Protein AF-A0A6I5VJE5-F1 (afdb_monomer_lite)

Structure (mmCIF, N/CA/C/O backbone):
data_AF-A0A6I5VJE5-F1
#
_entry.id   AF-A0A6I5VJE5-F1
#
loop_
_atom_site.group_PDB
_atom_site.id
_atom_site.type_symbol
_atom_site.label_atom_id
_atom_site.label_alt_id
_atom_site.label_comp_id
_atom_site.label_asym_id
_atom_site.label_entity_id
_atom_site.label_seq_id
_atom_site.pdbx_PDB_ins_code
_atom_site.Cartn_x
_atom_site.Cartn_y
_atom_site.Cartn_z
_atom_site.occupancy
_atom_site.B_iso_or_equiv
_atom_site.auth_seq_id
_atom_site.auth_comp_id
_atom_site.auth_asym_id
_atom_site.auth_atom_id
_atom_site.pdbx_PDB_model_num
ATOM 1 N N . MET A 1 1 ? -10.764 -26.204 36.417 1.00 37.06 1 MET A N 1
ATOM 2 C CA . MET A 1 1 ? -9.953 -25.436 35.448 1.00 37.06 1 MET A CA 1
ATOM 3 C C . MET A 1 1 ? -10.902 -24.728 34.500 1.00 37.06 1 MET A C 1
ATOM 5 O O . MET A 1 1 ? -11.382 -25.321 33.546 1.00 37.06 1 MET A O 1
ATOM 9 N N . THR A 1 2 ? -11.278 -23.500 34.834 1.00 33.56 2 THR A N 1
ATOM 10 C CA . THR A 1 2 ? -12.149 -22.665 34.007 1.00 33.56 2 THR A CA 1
ATOM 11 C C . THR A 1 2 ? -11.290 -22.010 32.933 1.00 33.56 2 THR A C 1
ATOM 13 O O . THR A 1 2 ? -10.385 -21.236 33.235 1.00 33.56 2 THR A O 1
ATOM 16 N N . HIS A 1 3 ? -11.533 -22.359 31.670 1.00 30.52 3 HIS A N 1
ATOM 17 C CA . HIS A 1 3 ? -10.986 -21.625 30.536 1.00 30.52 3 HIS A CA 1
ATOM 18 C C . HIS A 1 3 ? -11.408 -20.160 30.678 1.00 30.52 3 HIS A C 1
ATOM 20 O O . HIS A 1 3 ? -12.586 -19.837 30.528 1.00 30.52 3 HIS A O 1
ATOM 26 N N . SER A 1 4 ? -10.462 -19.274 31.004 1.00 30.95 4 SER A N 1
ATOM 27 C CA . SER A 1 4 ? -10.695 -17.838 30.941 1.00 30.95 4 SER A CA 1
ATOM 28 C C . SER A 1 4 ? -10.960 -17.495 29.481 1.00 30.95 4 SER A C 1
ATOM 30 O O . SER A 1 4 ? -10.044 -17.434 28.658 1.00 30.95 4 SER A O 1
ATOM 32 N N . VAL A 1 5 ? -12.239 -17.350 29.155 1.00 39.16 5 VAL A N 1
ATOM 33 C CA . VAL A 1 5 ? -12.719 -16.776 27.906 1.00 39.16 5 VAL A CA 1
ATOM 34 C C . VAL A 1 5 ? -11.910 -15.503 27.670 1.00 39.16 5 VAL A C 1
ATOM 36 O O . VAL A 1 5 ? -11.892 -14.624 28.528 1.00 39.16 5 VAL A O 1
ATOM 39 N N . ASN A 1 6 ? -11.189 -15.448 26.546 1.00 41.25 6 ASN A N 1
ATOM 40 C CA . ASN A 1 6 ? -10.507 -14.252 26.062 1.00 41.25 6 ASN A CA 1
ATOM 41 C C . ASN A 1 6 ? -11.537 -13.119 25.995 1.00 41.25 6 ASN A C 1
ATOM 43 O O . ASN A 1 6 ? -12.228 -12.979 24.985 1.00 41.25 6 ASN A O 1
ATOM 47 N N . THR A 1 7 ? -11.665 -12.322 27.055 1.00 45.12 7 THR A N 1
ATOM 48 C CA . THR A 1 7 ? -12.362 -11.045 26.988 1.00 45.12 7 THR A CA 1
ATOM 49 C C . THR A 1 7 ? -11.632 -10.242 25.925 1.00 45.12 7 THR A C 1
ATOM 51 O O . THR A 1 7 ? -10.428 -9.994 26.051 1.00 45.12 7 THR A O 1
ATOM 54 N N . PRO A 1 8 ? -12.290 -9.919 24.803 1.00 57.34 8 PRO A N 1
ATOM 55 C CA . PRO A 1 8 ? -11.594 -9.274 23.719 1.00 57.34 8 PRO A CA 1
ATOM 56 C C . PRO A 1 8 ? -11.282 -7.859 24.211 1.00 57.34 8 PRO A C 1
ATOM 58 O O . PRO A 1 8 ? -12.189 -7.072 24.471 1.00 57.34 8 PRO A O 1
ATOM 61 N N . GLY A 1 9 ? -9.991 -7.595 24.438 1.00 69.81 9 GLY A N 1
ATOM 62 C CA . GLY A 1 9 ? -9.521 -6.384 25.105 1.00 69.81 9 GLY A CA 1
ATOM 63 C C . GLY A 1 9 ? -10.112 -5.116 24.493 1.00 69.81 9 GLY A C 1
ATOM 64 O O . GLY A 1 9 ? -10.401 -5.067 23.290 1.00 69.81 9 GLY A O 1
ATOM 65 N N . ILE A 1 10 ? -10.307 -4.109 25.345 1.00 78.19 10 ILE A N 1
ATOM 66 C CA . ILE A 1 10 ? -10.755 -2.772 24.949 1.00 78.19 10 ILE A CA 1
ATOM 67 C C . ILE A 1 10 ? -9.807 -2.259 23.848 1.00 78.19 10 ILE A C 1
ATOM 69 O O . ILE A 1 10 ? -8.587 -2.341 24.030 1.00 78.19 10 ILE A O 1
ATOM 73 N N . PRO A 1 11 ? -10.327 -1.793 22.697 1.00 82.75 11 PRO A N 1
ATOM 74 C CA . PRO A 1 11 ? -9.488 -1.320 21.604 1.00 82.75 11 PRO A CA 1
ATOM 75 C C . PRO A 1 11 ? -8.713 -0.063 22.017 1.00 82.75 11 PRO A C 1
ATOM 77 O O . PRO A 1 11 ? -9.283 0.885 22.556 1.00 82.75 11 PRO A O 1
ATOM 80 N N . ASP A 1 12 ? -7.414 -0.035 21.720 1.00 86.12 12 ASP A N 1
ATOM 81 C CA . ASP A 1 12 ? -6.585 1.160 21.903 1.00 86.12 12 ASP A CA 1
ATOM 82 C C . ASP A 1 12 ? -6.851 2.145 20.754 1.00 86.12 12 ASP A C 1
ATOM 84 O O . ASP A 1 12 ? -6.385 1.956 19.625 1.00 86.12 12 ASP A O 1
ATOM 88 N N . LEU A 1 13 ? -7.628 3.194 21.037 1.00 88.44 13 LEU A N 1
ATOM 89 C CA . LEU A 1 13 ? -8.044 4.187 20.043 1.00 88.44 13 LEU A CA 1
ATOM 90 C C . LEU A 1 13 ? -6.885 5.048 19.525 1.00 88.44 13 LEU A C 1
ATOM 92 O O . LEU A 1 13 ? -6.923 5.468 18.366 1.00 88.44 13 LEU A O 1
ATOM 96 N N . GLY A 1 14 ? -5.872 5.314 20.355 1.00 87.44 14 GLY A N 1
ATOM 97 C CA . GLY A 1 14 ? -4.701 6.097 19.957 1.00 87.44 14 GLY A CA 1
ATOM 98 C C . GLY A 1 14 ? -3.842 5.310 18.976 1.00 87.44 14 GLY A C 1
ATOM 99 O O . GLY A 1 14 ? -3.513 5.787 17.887 1.00 87.44 14 GLY A O 1
ATOM 100 N N . TRP A 1 15 ? -3.571 4.050 19.309 1.00 87.50 15 TRP A N 1
ATOM 101 C CA . TRP A 1 15 ? -2.880 3.142 18.406 1.00 87.50 15 TRP A CA 1
ATOM 102 C C . TRP A 1 15 ? -3.679 2.902 17.112 1.00 87.50 15 TRP A C 1
ATOM 104 O O . TRP A 1 15 ? -3.114 3.008 16.021 1.00 87.50 15 TRP A O 1
ATOM 114 N N . ALA A 1 16 ? -4.993 2.676 17.197 1.00 90.50 16 ALA A N 1
ATOM 115 C CA . ALA A 1 16 ? -5.856 2.497 16.027 1.00 90.50 16 ALA A CA 1
ATOM 116 C C . ALA A 1 16 ? -5.871 3.726 15.097 1.00 90.50 16 ALA A C 1
ATOM 118 O O . ALA A 1 16 ? -5.864 3.580 13.872 1.00 90.50 16 ALA A O 1
ATOM 119 N N . ALA A 1 17 ? -5.846 4.942 15.654 1.00 91.94 17 ALA A N 1
ATOM 120 C CA . ALA A 1 17 ? -5.733 6.172 14.872 1.00 91.94 17 ALA A CA 1
ATOM 121 C C . ALA A 1 17 ? -4.394 6.255 14.118 1.00 91.94 17 ALA A C 1
ATOM 123 O O . ALA A 1 17 ? -4.378 6.649 12.951 1.00 91.94 17 ALA A O 1
ATOM 124 N N . ASN A 1 18 ? -3.295 5.818 14.738 1.00 92.25 18 ASN A N 1
ATOM 125 C CA . ASN A 1 18 ? -1.994 5.744 14.072 1.00 92.25 18 ASN A CA 1
ATOM 126 C C . ASN A 1 18 ? -1.999 4.722 12.931 1.00 92.25 18 ASN A C 1
ATOM 128 O O . ASN A 1 18 ? -1.527 5.032 11.840 1.00 92.25 18 ASN A O 1
ATOM 132 N N . GLN A 1 19 ? -2.579 3.533 13.139 1.00 93.56 19 GLN A N 1
ATOM 133 C CA . GLN A 1 19 ? -2.713 2.538 12.065 1.00 93.56 19 GLN A CA 1
ATOM 134 C C . GLN A 1 19 ? -3.524 3.086 10.892 1.00 93.56 19 GLN A C 1
ATOM 136 O O . GLN A 1 19 ? -3.105 2.925 9.750 1.00 93.56 19 GLN A O 1
ATOM 141 N N . ARG A 1 20 ? -4.627 3.802 11.166 1.00 94.88 20 ARG A N 1
ATOM 142 C CA . ARG A 1 20 ? -5.418 4.496 10.139 1.00 94.88 20 ARG A CA 1
ATOM 143 C C . ARG A 1 20 ? -4.555 5.461 9.316 1.00 94.88 20 ARG A C 1
ATOM 145 O O . ARG A 1 20 ? -4.659 5.482 8.097 1.00 94.88 20 ARG A O 1
ATOM 152 N N . THR A 1 21 ? -3.720 6.266 9.967 1.00 96.19 21 THR A N 1
ATOM 153 C CA . THR A 1 21 ? -2.830 7.200 9.261 1.00 96.19 21 THR A CA 1
ATOM 154 C C . THR A 1 21 ? -1.829 6.456 8.380 1.00 96.19 21 THR A C 1
ATOM 156 O O . THR A 1 21 ? -1.678 6.813 7.214 1.00 96.19 21 THR A O 1
ATOM 159 N N . LEU A 1 22 ? -1.205 5.392 8.896 1.00 96.56 22 LEU A N 1
ATOM 160 C CA . LEU A 1 22 ? -0.265 4.577 8.123 1.00 96.56 22 LEU A CA 1
ATOM 161 C C . LEU A 1 22 ? -0.943 3.965 6.890 1.00 96.56 22 LEU A C 1
ATOM 163 O O . LEU A 1 22 ? -0.417 4.115 5.790 1.00 96.56 22 LEU A O 1
ATOM 167 N N . VAL A 1 23 ? -2.141 3.379 7.028 1.00 96.75 23 VAL A N 1
ATOM 168 C CA . VAL A 1 23 ? -2.848 2.811 5.864 1.00 96.75 23 VAL A CA 1
ATOM 169 C C . VAL A 1 23 ? -3.255 3.852 4.839 1.00 96.75 23 VAL A C 1
ATOM 171 O O . VAL A 1 23 ? -3.195 3.564 3.645 1.00 96.75 23 VAL A O 1
ATOM 174 N N . SER A 1 24 ? -3.618 5.064 5.261 1.00 97.69 24 SER A N 1
ATOM 175 C CA . SER A 1 24 ? -3.886 6.159 4.326 1.00 97.69 24 SER A CA 1
ATOM 176 C C . SER A 1 24 ? -2.631 6.552 3.548 1.00 97.69 24 SER A C 1
ATOM 178 O O . SER A 1 24 ? -2.692 6.682 2.327 1.00 97.69 24 SER A O 1
ATOM 180 N N . VAL A 1 25 ? -1.485 6.674 4.229 1.00 98.25 25 VAL A N 1
ATOM 181 C CA . VAL A 1 25 ? -0.191 6.949 3.581 1.00 98.25 25 VAL A CA 1
ATOM 182 C C . VAL A 1 25 ? 0.175 5.822 2.615 1.00 98.25 25 VAL A C 1
ATOM 184 O O . VAL A 1 25 ? 0.472 6.088 1.454 1.00 98.25 25 VAL A O 1
ATOM 187 N N . GLY A 1 26 ? 0.080 4.562 3.045 1.00 97.69 26 GLY A N 1
ATOM 188 C CA . GLY A 1 26 ? 0.367 3.404 2.197 1.00 97.69 26 GLY A CA 1
ATOM 189 C C . GLY A 1 26 ? -0.551 3.298 0.979 1.00 97.69 26 GLY A C 1
ATOM 190 O O . GLY A 1 26 ? -0.095 2.950 -0.110 1.00 97.69 26 GLY A O 1
ATOM 191 N N . THR A 1 27 ? -1.826 3.669 1.123 1.00 98.25 27 THR A N 1
ATOM 192 C CA . THR A 1 27 ? -2.776 3.745 -0.001 1.00 98.25 27 THR A CA 1
ATOM 193 C C . THR A 1 27 ? -2.368 4.834 -0.991 1.00 98.25 27 THR A C 1
ATOM 195 O O . THR A 1 27 ? -2.344 4.579 -2.192 1.00 98.25 27 THR A O 1
ATOM 198 N N . GLY A 1 28 ? -1.976 6.016 -0.501 1.00 98.31 28 GLY A N 1
ATOM 199 C CA . GLY A 1 28 ? -1.457 7.096 -1.345 1.00 98.31 28 GLY A CA 1
ATOM 200 C C . GLY A 1 28 ? -0.196 6.688 -2.111 1.00 98.31 28 GLY A C 1
ATOM 201 O O . GLY A 1 28 ? -0.120 6.885 -3.320 1.00 98.31 28 GLY A O 1
ATOM 202 N N . LEU A 1 29 ? 0.758 6.038 -1.443 1.00 98.50 29 LEU A N 1
ATOM 203 C CA . LEU A 1 29 ? 1.969 5.517 -2.086 1.00 98.50 29 LEU A CA 1
ATOM 204 C C . LEU A 1 29 ? 1.656 4.444 -3.135 1.00 98.50 29 LEU A C 1
ATOM 206 O O . LEU A 1 29 ? 2.243 4.457 -4.212 1.00 98.50 29 LEU A O 1
ATOM 210 N N . SER A 1 30 ? 0.692 3.560 -2.861 1.00 97.94 30 SER A N 1
ATOM 211 C CA . SER A 1 30 ? 0.255 2.535 -3.821 1.00 97.94 30 SER A CA 1
ATOM 212 C C . SER A 1 30 ? -0.407 3.154 -5.057 1.00 97.94 30 SER A C 1
ATOM 214 O O . SER A 1 30 ? -0.226 2.661 -6.167 1.00 97.94 30 SER A O 1
ATOM 216 N N . LEU A 1 31 ? -1.136 4.264 -4.891 1.00 98.50 31 LEU A N 1
ATOM 217 C CA . LEU A 1 31 ? -1.713 5.016 -6.006 1.00 98.50 31 LEU A CA 1
ATOM 218 C C . LEU A 1 31 ? -0.626 5.681 -6.861 1.00 98.50 31 LEU A C 1
ATOM 220 O O . LEU A 1 31 ? -0.691 5.627 -8.088 1.00 98.50 31 LEU A O 1
ATOM 224 N N . LEU A 1 32 ? 0.390 6.271 -6.227 1.00 98.44 32 LEU A N 1
ATOM 225 C CA . LEU A 1 32 ? 1.537 6.841 -6.940 1.00 98.44 32 LEU A CA 1
ATOM 226 C C . LEU A 1 32 ? 2.336 5.758 -7.678 1.00 98.44 32 LEU A C 1
ATOM 228 O O . LEU A 1 32 ? 2.746 5.980 -8.815 1.00 98.44 32 LEU A O 1
ATOM 232 N N . ALA A 1 33 ? 2.503 4.579 -7.072 1.00 97.94 33 ALA A N 1
ATOM 233 C CA . ALA A 1 33 ? 3.137 3.435 -7.720 1.00 97.94 33 ALA A CA 1
ATOM 234 C C . ALA A 1 33 ? 2.374 3.004 -8.978 1.00 97.94 33 ALA A C 1
ATOM 236 O O . ALA A 1 33 ? 2.976 2.813 -10.032 1.00 97.94 33 ALA A O 1
ATOM 237 N N . LEU A 1 34 ? 1.043 2.910 -8.881 1.00 98.06 34 LEU A N 1
ATOM 238 C CA . LEU A 1 34 ? 0.173 2.590 -10.009 1.00 98.06 34 LEU A CA 1
ATOM 239 C C . LEU A 1 34 ? 0.310 3.612 -11.143 1.00 98.06 34 LEU A C 1
ATOM 241 O O . LEU A 1 34 ? 0.407 3.224 -12.307 1.00 98.06 34 LEU A O 1
ATOM 245 N N . ALA A 1 35 ? 0.328 4.905 -10.811 1.00 97.81 35 ALA A N 1
ATOM 246 C CA . ALA A 1 35 ? 0.501 5.967 -11.795 1.00 97.81 35 ALA A CA 1
ATOM 247 C C . ALA A 1 35 ? 1.866 5.868 -12.494 1.00 97.81 35 ALA A C 1
ATOM 249 O O . ALA A 1 35 ? 1.919 5.892 -13.722 1.00 97.81 35 ALA A O 1
ATOM 250 N N . ALA A 1 36 ? 2.951 5.685 -11.735 1.00 96.12 36 ALA A N 1
ATOM 251 C CA . ALA A 1 36 ? 4.295 5.520 -12.287 1.00 96.12 36 ALA A CA 1
ATOM 252 C C . ALA A 1 36 ? 4.389 4.295 -13.214 1.00 96.12 36 ALA A C 1
ATOM 254 O O . ALA A 1 36 ? 4.819 4.434 -14.359 1.00 96.12 36 ALA A O 1
ATOM 255 N N . ALA A 1 37 ? 3.897 3.134 -12.767 1.00 94.88 37 ALA A N 1
ATOM 256 C CA . ALA A 1 37 ? 3.867 1.911 -13.570 1.00 94.88 37 ALA A CA 1
ATOM 257 C C . ALA A 1 37 ? 3.029 2.085 -14.847 1.00 94.88 37 ALA A C 1
ATOM 259 O O . ALA A 1 37 ? 3.419 1.618 -15.914 1.00 94.88 37 ALA A O 1
ATOM 260 N N . LYS A 1 38 ? 1.897 2.803 -14.776 1.00 95.31 38 LYS A N 1
ATOM 261 C CA . LYS A 1 38 ? 1.060 3.031 -15.960 1.00 95.31 38 LYS A CA 1
ATOM 262 C C . LYS A 1 38 ? 1.707 3.963 -16.982 1.00 95.31 38 LYS A C 1
ATOM 264 O O . LYS A 1 38 ? 1.500 3.776 -18.175 1.00 95.31 38 LYS A O 1
ATOM 269 N N . ILE A 1 39 ? 2.458 4.966 -16.531 1.00 93.06 39 ILE A N 1
ATOM 270 C CA . ILE A 1 39 ? 3.188 5.871 -17.429 1.00 93.06 39 ILE A CA 1
ATOM 271 C C . ILE A 1 39 ? 4.376 5.137 -18.078 1.00 93.06 39 ILE A C 1
ATOM 273 O O . ILE A 1 39 ? 4.681 5.388 -19.244 1.00 93.06 39 ILE A O 1
ATOM 277 N N . ALA A 1 40 ? 5.018 4.214 -17.351 1.00 87.50 40 ALA A N 1
ATOM 278 C CA . ALA A 1 40 ? 6.087 3.363 -17.878 1.00 87.50 40 ALA A CA 1
ATOM 279 C C . ALA A 1 40 ? 5.588 2.324 -18.905 1.00 87.50 40 ALA A C 1
ATOM 281 O O . ALA A 1 40 ? 6.335 1.945 -19.809 1.00 87.50 40 ALA A O 1
ATOM 282 N N . ASP A 1 41 ? 4.332 1.880 -18.784 1.00 85.69 41 ASP A N 1
ATOM 283 C CA . ASP A 1 41 ? 3.659 0.901 -19.648 1.00 85.69 41 ASP A CA 1
ATOM 284 C C . ASP A 1 41 ? 3.405 1.434 -21.076 1.00 85.69 41 ASP A C 1
ATOM 286 O O . ASP A 1 41 ? 2.294 1.831 -21.438 1.00 85.69 41 ASP A O 1
ATOM 290 N N . GLN A 1 42 ? 4.457 1.450 -21.902 1.00 80.69 42 GLN A N 1
ATOM 291 C CA . GLN A 1 42 ? 4.398 1.837 -23.314 1.00 80.69 42 GLN A CA 1
ATOM 292 C C . GLN A 1 42 ? 4.423 0.605 -24.240 1.00 80.69 42 GLN A C 1
ATOM 294 O O . GLN A 1 42 ? 5.404 -0.150 -24.229 1.00 80.69 42 GLN A O 1
ATOM 299 N N . PRO A 1 43 ? 3.372 0.381 -25.059 1.00 81.19 43 PRO A N 1
ATOM 300 C CA . PRO A 1 43 ? 3.339 -0.707 -26.034 1.00 81.19 43 PRO A CA 1
ATOM 301 C C . PRO A 1 43 ? 4.476 -0.603 -27.057 1.00 81.19 43 PRO A C 1
ATOM 303 O O . PRO A 1 43 ? 4.848 0.490 -27.473 1.00 81.19 43 PRO A O 1
ATOM 306 N N . GLY A 1 44 ? 4.998 -1.749 -27.500 1.00 75.44 44 GLY A N 1
ATOM 307 C CA . GLY A 1 44 ? 6.027 -1.812 -28.548 1.00 75.44 44 GLY A CA 1
ATOM 308 C C . GLY A 1 44 ? 7.460 -1.548 -28.075 1.00 75.44 44 GLY A C 1
ATOM 309 O O . GLY A 1 44 ? 8.380 -1.625 -28.882 1.00 75.44 44 GLY A O 1
ATOM 310 N N . VAL A 1 45 ? 7.664 -1.289 -26.781 1.00 75.88 45 VAL A N 1
ATOM 311 C CA . VAL A 1 45 ? 8.992 -1.160 -26.169 1.00 75.88 45 VAL A CA 1
ATOM 312 C C . VAL A 1 45 ? 9.398 -2.492 -25.528 1.00 75.88 45 VAL A C 1
ATOM 314 O O . VAL A 1 45 ? 8.577 -3.180 -24.911 1.00 75.88 45 VAL A O 1
ATOM 317 N N . GLU A 1 46 ? 10.676 -2.853 -25.638 1.00 82.12 46 GLU A N 1
ATOM 318 C CA . GLU A 1 46 ? 11.249 -4.046 -25.005 1.00 82.12 46 GLU A CA 1
ATOM 319 C C . GLU A 1 46 ? 10.953 -4.065 -23.493 1.00 82.12 46 GLU A C 1
ATOM 321 O O . GLU A 1 46 ? 10.923 -3.019 -22.842 1.00 82.12 46 GLU A O 1
ATOM 326 N N . GLY A 1 47 ? 10.615 -5.236 -22.944 1.00 83.25 47 GLY A N 1
ATOM 327 C CA . GLY A 1 47 ? 10.163 -5.368 -21.550 1.00 83.25 47 GLY A CA 1
ATOM 328 C C . GLY A 1 47 ? 8.683 -5.043 -21.292 1.00 83.25 47 GLY A C 1
ATOM 329 O O . GLY A 1 47 ? 8.255 -5.050 -20.138 1.00 83.25 47 GLY A O 1
ATOM 330 N N . TYR A 1 48 ? 7.867 -4.805 -22.331 1.00 85.56 48 TYR A N 1
ATOM 331 C CA . TYR A 1 48 ? 6.426 -4.522 -22.192 1.00 85.56 48 TYR A CA 1
ATOM 332 C C . TYR A 1 48 ? 5.678 -5.526 -21.298 1.00 85.56 48 TYR A C 1
ATOM 334 O O . TYR A 1 48 ? 4.950 -5.115 -20.400 1.00 85.56 48 TYR A O 1
ATOM 342 N N . GLY A 1 49 ? 5.893 -6.833 -21.489 1.00 90.38 49 GLY A N 1
ATOM 343 C CA . GLY A 1 49 ? 5.213 -7.862 -20.693 1.00 90.38 49 GLY A CA 1
ATOM 344 C C . GLY A 1 49 ? 5.489 -7.741 -19.190 1.00 90.38 49 GLY A C 1
ATOM 345 O O . GLY A 1 49 ? 4.569 -7.859 -18.383 1.00 90.38 49 GLY A O 1
ATOM 346 N N . PHE A 1 50 ? 6.730 -7.430 -18.810 1.00 94.25 50 PHE A N 1
ATOM 347 C CA . PHE A 1 50 ? 7.100 -7.207 -17.413 1.00 94.25 50 PHE A CA 1
ATOM 348 C C . PHE A 1 50 ? 6.482 -5.917 -16.862 1.00 94.25 50 PHE A C 1
ATOM 350 O O . PHE A 1 50 ? 5.930 -5.919 -15.766 1.00 94.25 50 PHE A O 1
ATOM 357 N N . ARG A 1 51 ? 6.455 -4.832 -17.638 1.00 91.94 51 ARG A N 1
ATOM 358 C CA . ARG A 1 51 ? 5.793 -3.584 -17.216 1.00 91.94 51 ARG A CA 1
ATOM 359 C C . ARG A 1 51 ? 4.292 -3.738 -17.030 1.00 91.94 51 ARG A C 1
ATOM 361 O O . ARG A 1 51 ? 3.748 -3.260 -16.037 1.00 91.94 51 ARG A O 1
ATOM 368 N N . LEU A 1 52 ? 3.636 -4.484 -17.916 1.00 93.38 52 LEU A N 1
ATOM 369 C CA . LEU A 1 52 ? 2.226 -4.824 -17.766 1.00 93.38 52 LEU A CA 1
ATOM 370 C C . LEU A 1 52 ? 1.980 -5.598 -16.460 1.00 93.38 52 LEU A C 1
ATOM 372 O O . LEU A 1 52 ? 1.037 -5.291 -15.732 1.00 93.38 52 LEU A O 1
ATOM 376 N N . MET A 1 53 ? 2.847 -6.557 -16.120 1.00 95.69 53 MET A N 1
ATOM 377 C CA . MET A 1 53 ? 2.757 -7.296 -14.852 1.00 95.69 53 MET A CA 1
ATOM 378 C C . MET A 1 53 ? 3.026 -6.410 -13.631 1.00 95.69 53 MET A C 1
ATOM 380 O O . MET A 1 53 ? 2.313 -6.529 -12.635 1.00 95.69 53 MET A O 1
ATOM 384 N N . SER A 1 54 ? 3.988 -5.485 -13.713 1.00 95.38 54 SER A N 1
ATOM 385 C CA . SER A 1 54 ? 4.239 -4.462 -12.685 1.00 95.38 54 SER A CA 1
ATOM 386 C C . SER A 1 54 ? 3.002 -3.583 -12.460 1.00 95.38 54 SER A C 1
ATOM 388 O O . SER A 1 54 ? 2.571 -3.376 -11.324 1.00 95.38 54 SER A O 1
ATOM 390 N N . TRP A 1 55 ? 2.354 -3.146 -13.542 1.00 96.38 55 TRP A N 1
ATOM 391 C CA . TRP A 1 55 ? 1.119 -2.370 -13.477 1.00 96.38 55 TRP A CA 1
ATOM 392 C C . TRP A 1 55 ? -0.033 -3.158 -12.837 1.00 96.38 55 TRP A C 1
ATOM 394 O O . TRP A 1 55 ? -0.682 -2.654 -11.917 1.00 96.38 55 TRP A O 1
ATOM 404 N N . ILE A 1 56 ? -0.257 -4.409 -13.251 1.00 97.38 56 ILE A N 1
ATOM 405 C CA . ILE A 1 56 ? -1.273 -5.287 -12.647 1.00 97.38 56 ILE A CA 1
ATOM 406 C C . ILE A 1 56 ? -0.989 -5.490 -11.151 1.00 97.38 56 ILE A C 1
ATOM 408 O O . ILE A 1 56 ? -1.897 -5.370 -10.325 1.00 97.38 56 ILE A O 1
ATOM 412 N N . ALA A 1 57 ? 0.266 -5.745 -10.779 1.00 97.88 57 ALA A N 1
ATOM 413 C CA . ALA A 1 57 ? 0.678 -5.881 -9.387 1.00 97.88 57 ALA A CA 1
ATOM 414 C C . ALA A 1 57 ? 0.394 -4.607 -8.571 1.00 97.88 57 ALA A C 1
ATOM 416 O O . ALA A 1 57 ? -0.132 -4.698 -7.458 1.00 97.88 57 ALA A O 1
ATOM 417 N N . ALA A 1 58 ? 0.654 -3.426 -9.138 1.00 97.94 58 ALA A N 1
ATOM 418 C CA . ALA A 1 58 ? 0.337 -2.147 -8.510 1.00 97.94 58 ALA A CA 1
ATOM 419 C C . ALA A 1 58 ? -1.179 -1.944 -8.320 1.00 97.94 58 ALA A C 1
ATOM 421 O O . ALA A 1 58 ? -1.598 -1.456 -7.267 1.00 97.94 58 ALA A O 1
ATOM 422 N N . VAL A 1 59 ? -2.017 -2.371 -9.278 1.00 98.50 59 VAL A N 1
ATOM 423 C CA . VAL A 1 59 ? -3.488 -2.367 -9.127 1.00 98.50 59 VAL A CA 1
ATOM 424 C C . VAL A 1 59 ? -3.907 -3.248 -7.952 1.00 98.50 59 VAL A C 1
ATOM 426 O O . VAL A 1 59 ? -4.652 -2.800 -7.077 1.00 98.50 59 VAL A O 1
ATOM 429 N N . VAL A 1 60 ? -3.414 -4.488 -7.900 1.00 98.50 60 VAL A N 1
ATOM 430 C CA . VAL A 1 60 ? -3.748 -5.431 -6.821 1.00 98.50 60 VAL A CA 1
ATOM 431 C C . VAL A 1 60 ? -3.299 -4.881 -5.466 1.00 98.50 60 VAL A C 1
ATOM 433 O O . VAL A 1 60 ? -4.068 -4.916 -4.503 1.00 98.50 60 VAL A O 1
ATOM 436 N N . LEU A 1 61 ? -2.092 -4.315 -5.386 1.00 98.44 61 LEU A N 1
ATOM 437 C CA . LEU A 1 61 ? -1.593 -3.687 -4.166 1.00 98.44 61 LEU A CA 1
ATOM 438 C C . LEU A 1 61 ? -2.482 -2.518 -3.722 1.00 98.44 61 LEU A C 1
ATOM 440 O O . LEU A 1 61 ? -2.837 -2.443 -2.544 1.00 98.44 61 LEU A O 1
ATOM 444 N N . LEU A 1 62 ? -2.872 -1.633 -4.646 1.00 98.50 62 LEU A N 1
ATOM 445 C CA . LEU A 1 62 ? -3.760 -0.510 -4.346 1.00 98.50 62 LEU A CA 1
ATOM 446 C C . LEU A 1 62 ? -5.107 -0.995 -3.800 1.00 98.50 62 LEU A C 1
ATOM 448 O O . LEU A 1 62 ? -5.589 -0.445 -2.809 1.00 98.50 62 LEU A O 1
ATOM 452 N N . VAL A 1 63 ? -5.686 -2.045 -4.390 1.00 98.56 63 VAL A N 1
ATOM 453 C CA . VAL A 1 63 ? -6.924 -2.659 -3.888 1.00 98.56 63 VAL A CA 1
ATOM 454 C C . VAL A 1 63 ? -6.725 -3.188 -2.465 1.00 98.56 63 VAL A C 1
ATOM 456 O O . VAL A 1 63 ? -7.531 -2.880 -1.587 1.00 98.56 63 VAL A O 1
ATOM 459 N N . CYS A 1 64 ? -5.639 -3.914 -2.192 1.00 98.38 64 CYS A N 1
ATOM 460 C CA . CYS A 1 64 ? -5.335 -4.422 -0.850 1.00 98.38 64 CYS A CA 1
ATOM 461 C C . CYS A 1 64 ? -5.176 -3.293 0.184 1.00 98.38 64 CYS A C 1
ATOM 463 O O . CYS A 1 64 ? -5.778 -3.343 1.261 1.00 98.38 64 CYS A O 1
ATOM 465 N N . CYS A 1 65 ? -4.408 -2.252 -0.147 1.00 98.12 65 CYS A N 1
ATOM 466 C CA . CYS A 1 65 ? -4.235 -1.075 0.705 1.00 98.12 65 CYS A CA 1
ATOM 467 C C . CYS A 1 65 ? -5.564 -0.340 0.927 1.00 98.12 65 CYS A C 1
ATOM 469 O O . CYS A 1 65 ? -5.881 0.012 2.063 1.00 98.12 65 CYS A O 1
ATOM 471 N N . GLY A 1 66 ? -6.385 -0.201 -0.117 1.00 98.38 66 GLY A N 1
ATOM 472 C CA . GLY A 1 66 ? -7.725 0.378 -0.041 1.00 98.38 66 GLY A CA 1
ATOM 473 C C . GLY A 1 66 ? -8.670 -0.418 0.862 1.00 98.38 66 GLY A C 1
ATOM 474 O O . GLY A 1 66 ? -9.371 0.172 1.685 1.00 98.38 66 GLY A O 1
ATOM 475 N N . VAL A 1 67 ? -8.647 -1.754 0.790 1.00 98.25 67 VAL A N 1
ATOM 476 C CA . VAL A 1 67 ? -9.416 -2.634 1.690 1.00 98.25 67 VAL A CA 1
ATOM 477 C C . VAL A 1 67 ? -8.972 -2.454 3.141 1.00 98.25 67 VAL A C 1
ATOM 479 O O . VAL A 1 67 ? -9.823 -2.308 4.024 1.00 98.25 67 VAL A O 1
ATOM 482 N N . ASN A 1 68 ? -7.663 -2.415 3.406 1.00 97.38 68 ASN A N 1
ATOM 483 C CA . ASN A 1 68 ? -7.139 -2.156 4.750 1.00 97.38 68 ASN A CA 1
ATOM 484 C C . ASN A 1 68 ? -7.546 -0.765 5.250 1.00 97.38 68 ASN A C 1
ATOM 486 O O . ASN A 1 68 ? -8.037 -0.639 6.375 1.00 97.38 68 ASN A O 1
ATOM 490 N N . ALA A 1 69 ? -7.418 0.265 4.411 1.00 97.50 69 ALA A N 1
ATOM 491 C CA . ALA A 1 69 ? -7.850 1.617 4.732 1.00 97.50 69 ALA A CA 1
ATOM 492 C C . ALA A 1 69 ? -9.342 1.656 5.072 1.00 97.50 69 ALA A C 1
ATOM 494 O O . ALA A 1 69 ? -9.709 2.172 6.129 1.00 97.50 69 ALA A O 1
ATOM 495 N N . TRP A 1 70 ? -10.201 1.062 4.244 1.00 98.19 70 TRP A N 1
ATOM 496 C CA . TRP A 1 70 ? -11.637 0.989 4.502 1.00 98.19 70 TRP A CA 1
ATOM 497 C C . TRP A 1 70 ? -11.954 0.261 5.815 1.00 98.19 70 TRP A C 1
ATOM 499 O O . TRP A 1 70 ? -12.720 0.784 6.630 1.00 98.19 70 TRP A O 1
ATOM 509 N N . CYS A 1 71 ? -11.319 -0.889 6.073 1.00 97.19 71 CYS A N 1
ATOM 510 C CA . CYS A 1 71 ? -11.496 -1.643 7.315 1.00 97.19 71 CYS A CA 1
ATOM 511 C C . CYS A 1 71 ? -11.140 -0.799 8.548 1.00 97.19 71 CYS A C 1
ATOM 513 O O . CYS A 1 71 ? -11.926 -0.749 9.496 1.00 97.19 71 CYS A O 1
ATOM 515 N N . TRP A 1 72 ? -10.005 -0.094 8.525 1.00 96.25 72 TRP A N 1
ATOM 516 C CA . TRP A 1 72 ? -9.582 0.780 9.624 1.00 96.25 72 TRP A CA 1
ATOM 517 C C . TRP A 1 72 ? -10.496 1.983 9.821 1.00 96.25 72 TRP A C 1
ATOM 519 O O . TRP A 1 72 ? -10.895 2.263 10.951 1.00 96.25 72 TRP A O 1
ATOM 529 N N . HIS A 1 73 ? -10.860 2.687 8.748 1.00 96.31 73 HIS A N 1
ATOM 530 C CA . HIS A 1 73 ? -11.756 3.841 8.842 1.00 96.31 73 HIS A CA 1
ATOM 531 C C . HIS A 1 73 ? -13.130 3.433 9.372 1.00 96.31 73 HIS A C 1
ATOM 533 O O . HIS A 1 73 ? -13.679 4.098 10.251 1.00 96.31 73 HIS A O 1
ATOM 539 N N . SER A 1 74 ? -13.675 2.329 8.861 1.00 95.69 74 SER A N 1
ATOM 540 C CA . SER A 1 74 ? -14.983 1.821 9.260 1.00 95.69 74 SER A CA 1
ATOM 541 C C . SER A 1 74 ? -14.980 1.341 10.713 1.00 95.69 74 SER A C 1
ATOM 543 O O . SER A 1 74 ? -15.830 1.764 11.498 1.00 95.69 74 SER A O 1
ATOM 545 N N . GLN A 1 75 ? -13.991 0.534 11.108 1.00 95.12 75 GLN A N 1
ATOM 546 C CA . GLN A 1 75 ? -13.940 -0.017 12.460 1.00 95.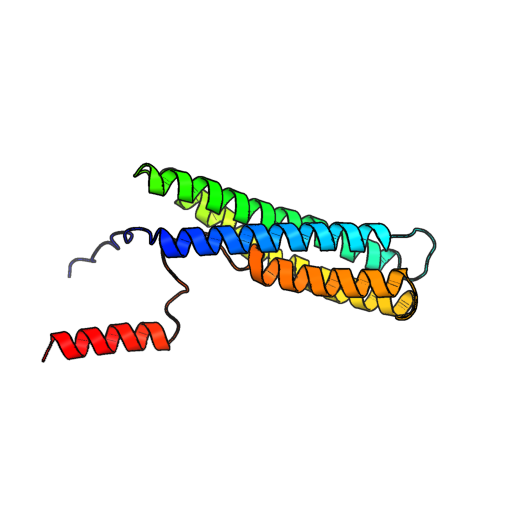12 75 GLN A CA 1
ATOM 547 C C . GLN A 1 75 ? -13.617 1.046 13.516 1.00 95.12 75 GLN A C 1
ATOM 549 O O . GLN A 1 75 ? -14.226 1.046 14.582 1.00 95.12 75 GLN A O 1
ATOM 554 N N . LEU A 1 76 ? -12.722 1.997 13.222 1.00 94.50 76 LEU A N 1
ATOM 555 C CA . LEU A 1 76 ? -12.415 3.086 14.153 1.00 94.50 76 LEU A CA 1
ATOM 556 C C . LEU A 1 76 ? -13.644 3.962 14.428 1.00 94.50 76 LEU A C 1
ATOM 558 O O . LEU A 1 76 ? -13.833 4.413 15.557 1.00 94.50 76 LEU A O 1
ATOM 562 N N . ARG A 1 77 ? -14.492 4.199 13.415 1.00 94.50 77 ARG A N 1
ATOM 563 C CA . ARG A 1 77 ? -15.766 4.912 13.602 1.00 94.50 77 ARG A CA 1
ATOM 564 C C . ARG A 1 77 ? -16.691 4.158 14.553 1.00 94.50 77 ARG A C 1
ATOM 566 O O . ARG A 1 77 ? -17.270 4.793 15.425 1.00 94.50 77 ARG A O 1
ATOM 573 N N . GLN A 1 78 ? -16.781 2.836 14.421 1.00 93.56 78 GLN A N 1
ATOM 574 C CA . GLN A 1 78 ? -17.606 2.020 15.312 1.00 93.56 78 GLN A CA 1
ATOM 575 C C . GLN A 1 78 ? -17.071 1.971 16.742 1.00 93.56 78 GLN A C 1
ATOM 577 O O . GLN A 1 78 ? -17.833 2.171 17.682 1.00 93.56 78 GLN A O 1
ATOM 582 N N . TRP A 1 79 ? -15.760 1.800 16.929 1.00 93.12 79 TRP A N 1
ATOM 583 C CA . TRP A 1 79 ? -15.181 1.815 18.274 1.00 93.12 79 TRP A CA 1
ATOM 584 C C . TRP A 1 79 ? -15.392 3.156 18.980 1.00 93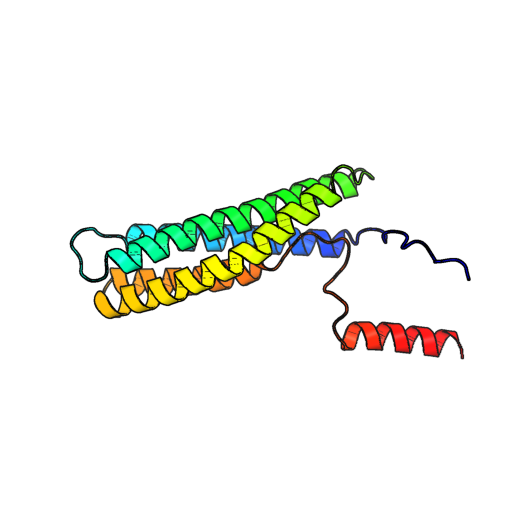.12 79 TRP A C 1
ATOM 586 O O . TRP A 1 79 ? -15.649 3.181 20.180 1.00 93.12 79 TRP A O 1
ATOM 596 N N . ARG A 1 80 ? -15.357 4.274 18.242 1.00 92.56 80 ARG A N 1
ATOM 597 C CA . ARG A 1 80 ? -15.688 5.603 18.787 1.00 92.56 80 ARG A CA 1
ATOM 598 C C . ARG A 1 80 ? -17.157 5.750 19.180 1.00 92.56 80 ARG A C 1
ATOM 600 O O . ARG A 1 80 ? -17.444 6.525 20.083 1.00 92.56 80 ARG A O 1
ATOM 607 N N . SER A 1 81 ? -18.067 5.024 18.532 1.00 92.44 81 SER A N 1
ATOM 608 C CA . SER A 1 81 ? -19.488 4.989 18.894 1.00 92.44 81 SER A CA 1
ATOM 609 C C . SER A 1 81 ? -19.826 3.894 19.914 1.00 92.44 81 SER A C 1
ATOM 611 O O . SER A 1 81 ? -21.001 3.619 20.129 1.00 92.44 81 SER A O 1
ATOM 613 N N . GLY A 1 82 ? -18.824 3.230 20.506 1.00 88.38 82 GLY A N 1
ATOM 614 C CA . GLY A 1 82 ? -19.023 2.135 21.463 1.00 88.38 82 GLY A CA 1
ATOM 615 C C . GLY A 1 82 ? -19.475 0.806 20.844 1.00 88.38 82 GLY A C 1
ATOM 616 O O . GLY A 1 82 ? -19.805 -0.121 21.578 1.00 88.38 82 GLY A O 1
ATOM 617 N N . GLY A 1 83 ? -19.487 0.696 19.512 1.00 88.19 83 GLY A N 1
ATOM 618 C CA . GLY A 1 83 ? -19.886 -0.507 18.782 1.00 88.19 83 GLY A CA 1
ATOM 619 C C . GLY A 1 83 ? -18.701 -1.368 18.336 1.00 88.19 83 GLY A C 1
ATOM 620 O O . GLY A 1 83 ? -17.574 -0.892 18.190 1.00 88.19 83 GLY A O 1
ATOM 621 N N . ASP A 1 84 ? -18.966 -2.648 18.071 1.00 89.81 84 ASP A N 1
ATOM 622 C CA . ASP A 1 84 ? -17.982 -3.600 17.524 1.00 89.81 84 ASP A CA 1
ATOM 623 C C . ASP A 1 84 ? -18.584 -4.530 16.450 1.00 89.81 84 ASP A C 1
ATOM 625 O O . ASP A 1 84 ? -18.071 -5.607 16.140 1.00 89.81 84 ASP A O 1
ATOM 629 N N . GLU A 1 85 ? -19.705 -4.116 15.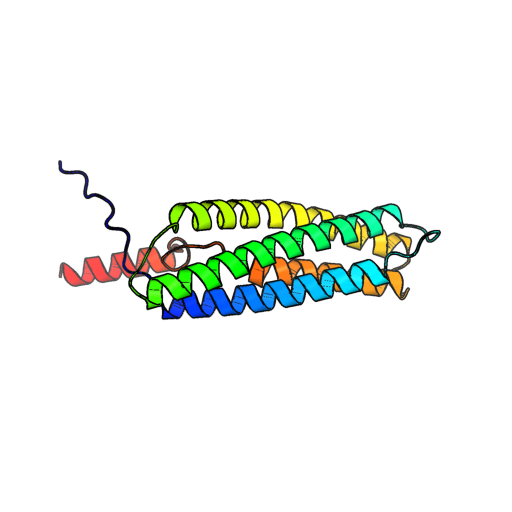866 1.00 90.25 85 GLU A N 1
ATOM 630 C CA . GLU A 1 85 ? -20.428 -4.892 14.863 1.00 90.25 85 GLU A CA 1
ATOM 631 C C . GLU A 1 85 ? -19.538 -5.218 13.656 1.00 90.25 85 GLU A C 1
ATOM 633 O O . GLU A 1 85 ? -18.755 -4.402 13.183 1.00 90.25 85 GLU A O 1
ATOM 638 N N . GLY A 1 86 ? -19.611 -6.436 13.123 1.00 89.25 86 GLY A N 1
ATOM 639 C CA . GLY A 1 86 ? -18.855 -6.796 11.916 1.00 89.25 86 GLY A CA 1
ATOM 640 C C . GLY A 1 86 ? -17.321 -6.778 12.053 1.00 89.25 86 GLY A C 1
ATOM 641 O O . GLY A 1 86 ? -16.634 -6.999 11.051 1.00 89.25 86 GLY A O 1
ATOM 642 N N . TYR A 1 87 ? -16.758 -6.587 13.257 1.00 92.00 87 TYR A N 1
ATOM 643 C CA . TYR A 1 87 ? -15.305 -6.594 13.481 1.00 92.00 87 TYR A CA 1
ATOM 644 C C . TYR A 1 87 ? -14.642 -7.862 12.932 1.00 92.00 87 TYR A C 1
ATOM 646 O O . TYR A 1 87 ? -13.635 -7.784 12.232 1.00 92.00 87 TYR A O 1
ATOM 654 N N . GLN A 1 88 ? -15.219 -9.040 13.195 1.00 92.00 88 GLN A N 1
ATOM 655 C CA . GLN A 1 88 ? -14.639 -10.309 12.740 1.00 92.00 88 GLN A CA 1
ATOM 656 C C . GLN A 1 88 ? -14.611 -10.425 11.212 1.00 92.00 88 GLN A C 1
ATOM 658 O O . GLN A 1 88 ? -13.641 -10.941 10.658 1.00 92.00 88 GLN A O 1
ATOM 663 N N . GLN A 1 89 ? -15.635 -9.916 10.523 1.00 94.62 89 GLN A N 1
ATOM 664 C CA . GLN A 1 89 ? -15.676 -9.909 9.062 1.00 94.62 89 GLN A CA 1
ATOM 665 C C . GLN A 1 89 ? -14.615 -8.959 8.496 1.00 94.62 89 GLN A C 1
ATOM 667 O O . GLN A 1 89 ? -13.802 -9.379 7.673 1.00 94.62 89 GLN A O 1
ATOM 672 N N . ARG A 1 90 ? -14.554 -7.714 8.989 1.00 95.44 90 ARG A N 1
ATOM 673 C CA . ARG A 1 90 ? -13.532 -6.735 8.575 1.00 95.44 90 ARG A CA 1
ATOM 674 C C . ARG A 1 90 ? -12.114 -7.214 8.875 1.00 95.44 90 ARG A C 1
ATOM 676 O O . ARG A 1 90 ? -11.219 -7.050 8.052 1.00 95.44 90 ARG A O 1
ATOM 683 N N . ARG A 1 91 ? -11.908 -7.869 10.018 1.00 94.44 91 ARG A N 1
ATOM 684 C CA . ARG A 1 91 ? -10.623 -8.470 10.392 1.00 94.44 91 ARG A CA 1
ATOM 685 C C . ARG A 1 91 ? -10.196 -9.553 9.405 1.00 94.44 91 ARG A C 1
ATOM 687 O O . ARG A 1 91 ? -9.038 -9.564 9.002 1.00 94.44 91 ARG A O 1
ATOM 694 N N . ARG A 1 92 ? -11.106 -10.451 9.012 1.00 95.19 92 ARG A N 1
ATOM 695 C CA . ARG A 1 92 ? -10.817 -11.494 8.011 1.00 95.19 92 ARG A CA 1
ATOM 696 C C . ARG A 1 92 ? -10.474 -10.884 6.653 1.00 95.19 92 ARG A C 1
ATOM 698 O O . ARG A 1 92 ? -9.468 -11.269 6.071 1.00 95.19 92 ARG A O 1
ATOM 705 N N . LEU A 1 93 ? -11.256 -9.909 6.188 1.00 97.31 93 LEU A N 1
ATOM 706 C CA . LEU A 1 93 ? -10.998 -9.214 4.921 1.00 97.31 93 LEU A CA 1
ATOM 707 C C . LEU A 1 93 ? -9.637 -8.513 4.920 1.00 97.31 93 LEU A C 1
ATOM 709 O O . LEU A 1 93 ? -8.857 -8.680 3.988 1.00 97.31 93 LEU A O 1
ATOM 713 N N . SER A 1 94 ? -9.323 -7.788 5.992 1.00 96.75 94 SER A N 1
ATOM 714 C CA . SER A 1 94 ? -8.037 -7.109 6.140 1.00 96.75 94 SER A CA 1
ATOM 715 C C . SER A 1 94 ? -6.860 -8.090 6.232 1.00 96.75 94 SER A C 1
ATOM 717 O O . SER A 1 94 ? -5.797 -7.824 5.680 1.00 96.75 94 SER A O 1
ATOM 719 N N . LEU A 1 95 ? -7.044 -9.257 6.862 1.00 96.00 95 LEU A N 1
ATOM 720 C CA . LEU A 1 95 ? -6.028 -10.313 6.877 1.00 96.00 95 LEU A CA 1
ATOM 721 C C . LEU A 1 95 ? -5.785 -10.897 5.477 1.00 96.00 95 LEU A C 1
ATOM 723 O O . LEU A 1 95 ? -4.637 -11.111 5.100 1.00 96.00 95 LEU A O 1
ATOM 727 N N . ILE A 1 96 ? -6.844 -11.133 4.699 1.00 97.69 96 ILE A N 1
ATOM 728 C CA . ILE A 1 96 ? -6.716 -11.606 3.314 1.00 97.69 96 ILE A CA 1
ATOM 729 C C . ILE A 1 96 ? -5.980 -10.556 2.474 1.00 97.69 96 ILE A C 1
ATOM 731 O O . ILE A 1 96 ? -4.994 -10.888 1.821 1.00 97.69 96 ILE A O 1
ATOM 735 N N . ALA A 1 97 ? -6.397 -9.288 2.545 1.00 97.38 97 ALA A N 1
ATOM 736 C CA . ALA A 1 97 ? -5.742 -8.186 1.839 1.00 97.38 97 ALA A CA 1
ATOM 737 C C . ALA A 1 97 ? -4.256 -8.062 2.213 1.00 97.38 97 ALA A C 1
ATOM 739 O O . ALA A 1 97 ? -3.404 -7.874 1.348 1.00 97.38 97 ALA A O 1
ATOM 740 N N . HIS A 1 98 ? -3.930 -8.235 3.494 1.00 96.38 98 HIS A N 1
ATOM 741 C CA . HIS A 1 98 ? -2.556 -8.272 3.976 1.00 96.38 98 HIS A CA 1
ATOM 742 C C . HIS A 1 98 ? -1.731 -9.389 3.327 1.00 96.38 98 HIS A C 1
ATOM 744 O O . HIS A 1 98 ? -0.661 -9.117 2.784 1.00 96.38 98 HIS A O 1
ATOM 750 N N . LEU A 1 99 ? -2.233 -10.625 3.324 1.00 97.44 99 LEU A N 1
ATOM 751 C CA . LEU A 1 99 ? -1.527 -11.762 2.725 1.00 97.44 99 LEU A CA 1
ATOM 752 C C . LEU A 1 99 ? -1.347 -11.588 1.211 1.00 97.44 99 LEU A C 1
ATOM 754 O O . LEU A 1 99 ? -0.248 -11.779 0.695 1.00 97.44 99 LEU A O 1
ATOM 758 N N . VAL A 1 100 ? -2.399 -11.155 0.513 1.00 97.94 100 VAL A N 1
ATOM 759 C CA . VAL A 1 100 ? -2.358 -10.906 -0.936 1.00 97.94 100 VAL A CA 1
ATOM 760 C C . VAL A 1 100 ? -1.384 -9.774 -1.277 1.00 97.94 100 VAL A C 1
ATOM 762 O O . VAL A 1 100 ? -0.683 -9.859 -2.285 1.00 97.94 100 VAL A O 1
ATOM 765 N N . SER A 1 101 ? -1.268 -8.746 -0.427 1.00 97.69 101 SER A N 1
ATOM 766 C CA . SER A 1 101 ? -0.344 -7.628 -0.664 1.00 97.69 101 SER A CA 1
ATOM 767 C C . SER A 1 101 ? 1.127 -8.054 -0.750 1.00 97.69 101 SER A C 1
ATOM 769 O O . SER A 1 101 ? 1.877 -7.447 -1.509 1.00 97.69 101 SER A O 1
ATOM 771 N N . TYR A 1 102 ? 1.544 -9.113 -0.042 1.00 96.56 102 TYR A N 1
ATOM 772 C CA . TYR A 1 102 ? 2.910 -9.640 -0.157 1.00 96.56 102 TYR A CA 1
ATOM 773 C C . TYR A 1 102 ? 3.179 -10.233 -1.535 1.00 96.56 102 TYR A C 1
ATOM 775 O O . TYR A 1 102 ? 4.194 -9.915 -2.148 1.00 96.56 102 TYR A O 1
ATOM 783 N N . ALA A 1 103 ? 2.264 -11.071 -2.030 1.00 97.50 103 ALA A N 1
ATOM 784 C CA . ALA A 1 103 ? 2.394 -11.663 -3.355 1.00 97.50 103 ALA A CA 1
ATOM 785 C C . ALA A 1 103 ? 2.399 -10.575 -4.438 1.00 97.50 103 ALA A C 1
ATOM 787 O O . ALA A 1 103 ? 3.255 -10.596 -5.319 1.00 97.50 103 ALA A O 1
ATOM 788 N N . ALA A 1 104 ? 1.503 -9.588 -4.322 1.00 97.75 104 ALA A N 1
ATOM 789 C CA . ALA A 1 104 ? 1.440 -8.458 -5.244 1.00 97.75 104 ALA A CA 1
ATOM 790 C C . ALA A 1 104 ? 2.763 -7.679 -5.283 1.00 97.75 104 ALA A C 1
ATOM 792 O O . ALA A 1 104 ? 3.297 -7.445 -6.361 1.00 97.75 104 ALA A O 1
ATOM 793 N N . VAL A 1 105 ? 3.335 -7.333 -4.125 1.00 97.56 105 VAL A N 1
ATOM 794 C CA . VAL A 1 105 ? 4.611 -6.603 -4.084 1.00 97.56 105 VAL A CA 1
ATOM 795 C C . VAL A 1 105 ? 5.772 -7.430 -4.596 1.00 97.56 105 VAL A C 1
ATOM 797 O O . VAL A 1 105 ? 6.566 -6.895 -5.355 1.00 97.56 105 VAL A O 1
ATOM 800 N N . LEU A 1 106 ? 5.863 -8.719 -4.269 1.00 97.56 106 LEU A N 1
ATOM 801 C CA . LEU A 1 106 ? 6.929 -9.567 -4.809 1.00 97.56 106 LEU A CA 1
ATOM 802 C C . LEU A 1 106 ? 6.870 -9.634 -6.339 1.00 97.56 106 LEU A C 1
ATOM 804 O O . LEU A 1 106 ? 7.876 -9.376 -6.998 1.00 97.56 106 LEU A O 1
ATOM 808 N N . VAL A 1 107 ? 5.692 -9.912 -6.908 1.00 97.69 107 VAL A N 1
ATOM 809 C CA . VAL A 1 107 ? 5.500 -9.944 -8.367 1.00 97.69 107 VAL A CA 1
ATOM 810 C C . VAL A 1 107 ? 5.823 -8.585 -8.985 1.00 97.69 107 VAL A C 1
ATOM 812 O O . VAL A 1 107 ? 6.552 -8.525 -9.976 1.00 97.69 107 VAL A O 1
ATOM 815 N N . GLY A 1 108 ? 5.333 -7.498 -8.385 1.00 96.81 108 GLY A N 1
ATOM 816 C CA . GLY A 1 108 ? 5.599 -6.138 -8.845 1.00 96.81 108 GLY A CA 1
ATOM 817 C C . GLY A 1 108 ? 7.081 -5.780 -8.797 1.00 96.81 108 GLY A C 1
ATOM 818 O O . GLY A 1 108 ? 7.588 -5.184 -9.739 1.00 96.81 108 GLY A O 1
ATOM 819 N N . MET A 1 109 ? 7.800 -6.195 -7.751 1.00 96.44 109 MET A N 1
ATOM 820 C CA . MET A 1 109 ? 9.228 -5.927 -7.603 1.00 96.44 109 MET A CA 1
ATOM 821 C C . MET A 1 109 ? 10.052 -6.594 -8.699 1.00 96.44 109 MET A C 1
ATOM 823 O O . MET A 1 109 ? 10.829 -5.917 -9.367 1.00 96.44 109 MET A O 1
ATOM 827 N N . PHE A 1 110 ? 9.864 -7.900 -8.907 1.00 96.75 110 PHE A N 1
ATOM 828 C CA . PHE A 1 110 ? 10.572 -8.618 -9.969 1.00 96.75 110 PHE A CA 1
ATOM 829 C C . PHE A 1 110 ? 10.231 -8.044 -11.342 1.00 96.75 110 PHE A C 1
ATOM 831 O O . PHE A 1 110 ? 11.123 -7.761 -12.135 1.00 96.75 110 PHE A O 1
ATOM 838 N N . SER A 1 111 ? 8.947 -7.796 -11.592 1.00 96.06 111 SER A N 1
ATOM 839 C CA . SER A 1 111 ? 8.482 -7.278 -12.877 1.00 96.06 111 SER A CA 1
ATOM 840 C C . SER A 1 111 ? 9.012 -5.869 -13.168 1.00 96.06 111 SER A C 1
ATOM 842 O O . SER A 1 111 ? 9.403 -5.585 -14.295 1.00 96.06 111 SER A O 1
ATOM 844 N N . ALA A 1 112 ? 9.074 -4.991 -12.166 1.00 94.75 112 ALA A N 1
ATOM 845 C CA . ALA A 1 112 ? 9.611 -3.642 -12.321 1.00 94.75 112 ALA A CA 1
ATOM 846 C C . ALA A 1 112 ? 11.132 -3.639 -12.542 1.00 94.75 112 ALA A C 1
ATOM 848 O O . ALA A 1 112 ? 11.624 -2.869 -13.360 1.00 94.75 112 ALA A O 1
ATOM 849 N N . ILE A 1 113 ? 11.880 -4.508 -11.854 1.00 95.62 113 ILE A N 1
ATOM 850 C CA . ILE A 1 113 ? 13.335 -4.625 -12.045 1.00 95.62 113 ILE A CA 1
ATOM 851 C C . ILE A 1 113 ? 13.650 -5.141 -13.452 1.00 95.62 113 ILE A C 1
ATOM 853 O O . ILE A 1 113 ? 14.448 -4.524 -14.153 1.00 95.62 113 ILE A O 1
ATOM 857 N N . GLU A 1 114 ? 12.996 -6.223 -13.883 1.00 95.06 114 GLU A N 1
ATOM 858 C CA . GLU A 1 114 ? 13.185 -6.788 -15.226 1.00 95.06 114 GLU A CA 1
ATOM 859 C C . GLU A 1 114 ? 12.724 -5.814 -16.320 1.00 95.06 114 GLU A C 1
ATOM 861 O O . GLU A 1 114 ? 13.435 -5.584 -17.298 1.00 95.06 114 GLU A O 1
ATOM 866 N N . GLY A 1 115 ? 11.567 -5.167 -16.133 1.00 91.44 115 GLY A N 1
ATOM 867 C CA . GLY A 1 115 ? 11.074 -4.125 -17.038 1.00 91.44 115 GLY A CA 1
ATOM 868 C C . GLY A 1 115 ? 12.053 -2.955 -17.168 1.00 91.44 115 GLY A C 1
ATOM 869 O O . GLY A 1 115 ? 12.330 -2.503 -18.280 1.00 91.44 115 GLY A O 1
ATOM 870 N N . SER A 1 116 ? 12.642 -2.527 -16.049 1.00 91.69 116 SER A N 1
ATOM 871 C CA . SER A 1 116 ? 13.639 -1.456 -16.010 1.00 91.69 116 SER A CA 1
ATOM 872 C C . SER A 1 116 ? 14.961 -1.851 -16.671 1.00 91.69 116 SER A C 1
ATOM 874 O O . SER A 1 116 ? 15.525 -1.063 -17.433 1.00 91.69 116 SER A O 1
ATOM 876 N N . ALA A 1 117 ? 15.431 -3.081 -16.446 1.00 93.12 117 ALA A N 1
ATOM 877 C CA . ALA A 1 117 ? 16.648 -3.601 -17.061 1.00 93.12 117 ALA A CA 1
ATOM 878 C C . ALA A 1 117 ? 16.523 -3.674 -18.591 1.00 93.12 117 ALA A C 1
ATOM 880 O O . ALA A 1 117 ? 17.411 -3.199 -19.299 1.00 93.12 117 ALA A O 1
ATOM 881 N N . LEU A 1 118 ? 15.397 -4.193 -19.096 1.00 92.56 118 LEU A N 1
ATOM 882 C CA . LEU A 1 118 ? 15.128 -4.322 -20.533 1.00 92.56 118 LEU A CA 1
ATOM 883 C C . LEU A 1 118 ? 14.878 -2.974 -21.221 1.00 92.56 118 LEU A C 1
ATOM 885 O O . LEU A 1 118 ? 15.289 -2.778 -22.359 1.00 92.56 118 LEU A O 1
ATOM 889 N N . ALA A 1 119 ? 14.246 -2.017 -20.537 1.00 87.38 119 ALA A N 1
ATOM 890 C CA . ALA A 1 119 ? 14.102 -0.652 -21.048 1.00 87.38 119 ALA A CA 1
ATOM 891 C C . ALA A 1 119 ? 15.413 0.160 -20.973 1.00 87.38 119 ALA A C 1
ATOM 893 O O . ALA A 1 119 ? 15.514 1.238 -21.561 1.00 87.38 119 ALA A O 1
ATOM 894 N N . GLY A 1 120 ? 16.397 -0.330 -20.216 1.00 88.62 120 GLY A N 1
ATOM 895 C CA . GLY A 1 120 ? 17.588 0.397 -19.803 1.00 88.62 120 GLY A CA 1
ATOM 896 C C . GLY A 1 120 ? 17.305 1.310 -18.607 1.00 88.62 120 GLY A C 1
ATOM 897 O O . GLY A 1 120 ? 16.444 2.189 -18.669 1.00 88.62 120 GLY A O 1
ATOM 898 N N . PHE A 1 121 ? 18.089 1.160 -17.534 1.00 86.75 121 PHE A N 1
ATOM 899 C CA . PHE A 1 121 ? 17.899 1.888 -16.270 1.00 86.75 121 PHE A CA 1
ATOM 900 C C . PHE A 1 121 ? 17.921 3.418 -16.409 1.00 86.75 121 PHE A C 1
ATOM 902 O O . PHE A 1 121 ? 17.248 4.112 -15.654 1.00 86.75 121 PHE A O 1
ATOM 909 N N . ALA A 1 122 ? 18.677 3.950 -17.375 1.00 88.62 122 ALA A N 1
ATOM 910 C CA . ALA A 1 122 ? 18.771 5.389 -17.630 1.00 88.62 122 ALA A CA 1
ATOM 911 C C . ALA A 1 122 ? 17.615 5.939 -18.488 1.00 88.62 122 ALA A C 1
ATOM 913 O O . ALA A 1 122 ? 17.499 7.152 -18.661 1.00 88.62 122 ALA A O 1
ATOM 914 N N . SER A 1 123 ? 16.767 5.071 -19.048 1.00 89.00 123 SER A N 1
ATOM 915 C CA . SER A 1 123 ? 15.594 5.507 -19.804 1.00 89.00 123 SER A CA 1
ATOM 916 C C . SER A 1 123 ? 14.521 6.071 -18.868 1.00 89.00 123 SER A C 1
ATOM 918 O O . SER A 1 123 ? 14.435 5.710 -17.691 1.00 89.00 123 SER A O 1
ATOM 920 N N . GLY A 1 124 ? 13.651 6.933 -19.402 1.00 89.19 124 GLY A N 1
ATOM 921 C CA . GLY A 1 124 ? 12.505 7.444 -18.646 1.00 89.19 124 GLY A CA 1
ATOM 922 C C . GLY A 1 124 ? 11.578 6.323 -18.162 1.00 89.19 124 GLY A C 1
ATOM 923 O O . GLY A 1 124 ? 11.157 6.336 -17.009 1.00 89.19 124 GLY A O 1
ATOM 924 N N . ALA A 1 125 ? 11.318 5.318 -19.008 1.00 87.94 125 ALA A N 1
ATOM 925 C CA . ALA A 1 125 ? 10.496 4.165 -18.644 1.00 87.94 125 ALA A CA 1
ATOM 926 C C . ALA A 1 125 ? 11.157 3.320 -17.542 1.00 87.94 125 ALA A C 1
ATOM 928 O O . ALA A 1 125 ? 10.516 3.034 -16.535 1.00 87.94 125 ALA A O 1
ATOM 929 N N . GLY A 1 126 ? 12.451 3.007 -17.678 1.00 89.19 126 GLY A N 1
ATOM 930 C CA . GLY A 1 126 ? 13.183 2.250 -16.663 1.00 89.19 126 GLY A CA 1
ATOM 931 C C . GLY A 1 126 ? 13.291 2.990 -15.328 1.00 89.19 126 GLY A C 1
ATOM 932 O O . GLY A 1 126 ? 13.151 2.374 -14.269 1.00 89.19 126 GLY A O 1
ATOM 933 N N . THR A 1 127 ? 13.445 4.315 -15.362 1.00 93.25 127 THR A N 1
ATOM 934 C CA . THR A 1 127 ? 13.424 5.156 -14.155 1.00 93.25 127 THR A CA 1
ATOM 935 C C . THR A 1 127 ? 12.055 5.119 -13.472 1.00 93.25 127 THR A C 1
ATOM 937 O O . THR A 1 127 ? 11.979 4.964 -12.253 1.00 93.25 127 THR A O 1
ATOM 940 N N . LEU A 1 128 ? 10.964 5.229 -14.238 1.00 94.44 128 LEU A N 1
ATOM 941 C CA . LEU A 1 128 ? 9.602 5.170 -13.702 1.00 94.44 128 LEU A CA 1
ATOM 942 C C . LEU A 1 128 ? 9.263 3.800 -13.109 1.00 94.44 128 LEU A C 1
ATOM 944 O O . LEU A 1 128 ? 8.640 3.756 -12.049 1.00 94.44 128 LEU A O 1
ATOM 948 N N . ASP A 1 129 ? 9.716 2.705 -13.721 1.00 92.81 1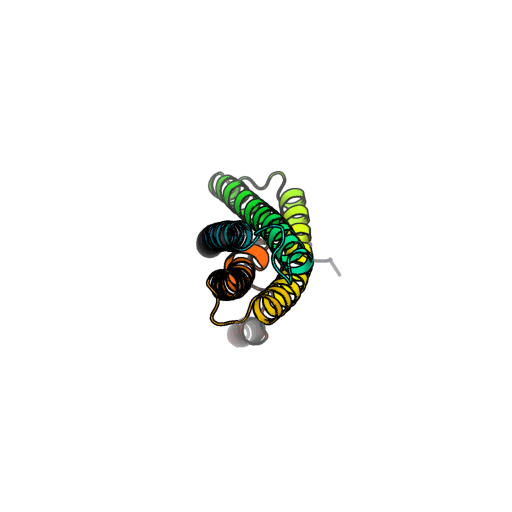29 ASP A N 1
ATOM 949 C CA . ASP A 1 129 ? 9.590 1.365 -13.136 1.00 92.81 129 ASP A CA 1
ATOM 950 C C . ASP A 1 129 ? 10.375 1.245 -11.823 1.00 92.81 129 ASP A C 1
ATOM 952 O O . ASP A 1 129 ? 9.856 0.720 -10.838 1.00 92.81 129 ASP A O 1
ATOM 956 N N . GLY A 1 130 ? 11.589 1.802 -11.757 1.00 93.69 130 GLY A N 1
ATOM 957 C CA . GLY A 1 130 ? 12.367 1.872 -10.516 1.00 93.69 130 GLY A CA 1
ATOM 958 C C . GLY A 1 130 ? 11.660 2.674 -9.414 1.00 93.69 130 GLY A C 1
ATOM 959 O O . GLY A 1 130 ? 11.640 2.268 -8.250 1.00 93.69 130 GLY A O 1
ATOM 960 N N . ILE A 1 131 ? 11.012 3.785 -9.773 1.00 96.06 131 ILE A N 1
ATOM 961 C CA . ILE A 1 131 ? 10.182 4.569 -8.846 1.00 96.06 131 ILE A CA 1
ATOM 962 C C . ILE A 1 131 ? 8.960 3.755 -8.400 1.00 96.06 131 ILE A C 1
ATOM 964 O O . ILE A 1 131 ? 8.674 3.693 -7.202 1.00 96.06 131 ILE A O 1
ATOM 968 N N . ALA A 1 132 ? 8.256 3.101 -9.329 1.00 96.25 132 ALA A N 1
ATOM 969 C CA . ALA A 1 132 ? 7.105 2.256 -9.021 1.00 96.25 132 ALA A CA 1
ATOM 970 C C . ALA A 1 132 ? 7.489 1.118 -8.064 1.00 96.25 132 ALA A C 1
ATOM 972 O O . ALA A 1 132 ? 6.788 0.889 -7.080 1.00 96.25 132 ALA A O 1
ATOM 973 N N . PHE A 1 133 ? 8.635 0.472 -8.294 1.00 96.69 133 PHE A N 1
ATOM 974 C CA . PHE A 1 133 ? 9.233 -0.526 -7.406 1.00 96.69 133 PHE A CA 1
ATOM 975 C C . PHE A 1 133 ? 9.367 -0.014 -5.965 1.00 96.69 133 PHE A C 1
ATOM 977 O O . PHE A 1 133 ? 8.833 -0.628 -5.036 1.00 96.69 133 PHE A O 1
ATOM 984 N N . ILE A 1 134 ? 10.020 1.138 -5.773 1.00 97.81 134 ILE A N 1
ATOM 985 C CA . ILE A 1 134 ? 10.221 1.736 -4.444 1.00 97.81 134 ILE A CA 1
ATOM 986 C C . ILE A 1 134 ? 8.869 2.063 -3.794 1.00 97.81 134 ILE A C 1
ATOM 988 O O . ILE A 1 134 ? 8.633 1.739 -2.625 1.00 97.81 134 ILE A O 1
ATOM 992 N N . LEU A 1 135 ? 7.959 2.679 -4.549 1.00 98.12 135 LEU A N 1
ATOM 993 C CA . LEU A 1 135 ? 6.646 3.080 -4.048 1.00 98.12 135 LEU A CA 1
ATOM 994 C C . LEU A 1 135 ? 5.768 1.880 -3.670 1.00 98.12 135 LEU A C 1
ATOM 996 O O . LEU A 1 135 ? 5.068 1.958 -2.662 1.00 98.12 135 LEU A O 1
ATOM 1000 N N . MET A 1 136 ? 5.822 0.767 -4.410 1.00 98.06 136 MET A N 1
ATOM 1001 C CA . MET A 1 136 ? 5.106 -0.466 -4.057 1.00 98.06 136 MET A CA 1
ATOM 1002 C C . MET A 1 136 ? 5.598 -1.040 -2.726 1.00 98.06 136 MET A C 1
ATOM 1004 O O . MET A 1 136 ? 4.777 -1.393 -1.877 1.00 98.06 136 MET A O 1
ATOM 1008 N N . ILE A 1 137 ? 6.917 -1.076 -2.501 1.00 97.81 137 ILE A N 1
ATOM 1009 C CA . ILE A 1 137 ? 7.495 -1.543 -1.231 1.00 97.81 137 ILE A CA 1
ATOM 1010 C C . ILE A 1 137 ? 6.965 -0.702 -0.070 1.00 97.81 137 ILE A C 1
ATOM 1012 O O . ILE A 1 137 ? 6.399 -1.239 0.884 1.00 97.81 137 ILE A O 1
ATOM 1016 N N . PHE A 1 138 ? 7.090 0.623 -0.151 1.00 98.06 138 PHE A N 1
ATOM 1017 C CA . PHE A 1 138 ? 6.619 1.485 0.931 1.00 98.06 138 PHE A CA 1
ATOM 1018 C C . PHE A 1 138 ? 5.090 1.487 1.056 1.00 98.06 138 PHE A C 1
ATOM 1020 O O . PHE A 1 138 ? 4.573 1.514 2.173 1.00 98.06 138 PHE A O 1
ATOM 1027 N N . GLY A 1 139 ? 4.354 1.379 -0.051 1.00 97.31 139 GLY A N 1
ATOM 1028 C CA . GLY A 1 139 ? 2.903 1.203 -0.053 1.00 97.31 139 GLY A CA 1
ATOM 1029 C C . GLY A 1 139 ? 2.477 -0.039 0.729 1.00 97.31 139 GLY A C 1
ATOM 1030 O O . GLY A 1 139 ? 1.573 0.028 1.565 1.00 97.31 139 GLY A O 1
ATOM 1031 N N . GLN A 1 140 ? 3.187 -1.152 0.556 1.00 97.62 140 GLN A N 1
ATOM 1032 C CA . GLN A 1 140 ? 2.947 -2.378 1.311 1.00 97.62 140 GLN A CA 1
ATOM 1033 C C . GLN A 1 140 ? 3.361 -2.254 2.775 1.00 97.62 140 GLN A C 1
ATOM 1035 O O . GLN A 1 140 ? 2.575 -2.625 3.648 1.00 97.62 140 GLN A O 1
ATOM 1040 N N . ILE A 1 141 ? 4.524 -1.673 3.071 1.00 96.88 141 ILE A N 1
ATOM 1041 C CA . ILE A 1 141 ? 4.982 -1.471 4.452 1.00 96.88 141 ILE A CA 1
ATOM 1042 C C . ILE A 1 141 ? 3.984 -0.600 5.224 1.00 96.88 141 ILE A C 1
ATOM 1044 O O . ILE A 1 141 ? 3.579 -0.963 6.328 1.00 96.88 141 ILE A O 1
ATOM 1048 N N . PHE A 1 142 ? 3.539 0.519 4.653 1.00 95.75 142 PHE A N 1
ATOM 1049 C CA . PHE A 1 142 ? 2.645 1.450 5.341 1.00 95.75 142 PHE A CA 1
ATOM 1050 C C . PHE A 1 142 ? 1.164 1.059 5.262 1.00 95.75 142 PHE A C 1
ATOM 1052 O O . PHE A 1 142 ? 0.422 1.354 6.192 1.00 95.75 142 PHE A O 1
ATOM 1059 N N . GLY A 1 143 ? 0.721 0.379 4.203 1.00 93.12 143 GLY A N 1
ATOM 1060 C CA . GLY A 1 143 ? -0.690 0.037 3.977 1.00 93.12 143 GLY A CA 1
ATOM 1061 C C . GLY A 1 143 ? -0.999 -1.452 4.052 1.00 93.12 143 GLY A C 1
ATOM 1062 O O . GLY A 1 143 ? -1.898 -1.872 4.785 1.00 93.12 143 GLY A O 1
ATOM 1063 N N . GLY A 1 144 ? -0.239 -2.264 3.324 1.00 89.00 144 GLY A N 1
ATOM 1064 C CA . GLY A 1 144 ? -0.421 -3.715 3.257 1.00 89.00 144 GLY A CA 1
ATOM 1065 C C . GLY A 1 144 ? -0.187 -4.430 4.592 1.00 89.00 144 GLY A C 1
ATOM 1066 O O . GLY A 1 144 ? -0.949 -5.330 4.943 1.00 89.00 144 GLY A O 1
ATOM 1067 N N . THR A 1 145 ? 0.814 -4.023 5.383 1.00 93.06 145 THR A N 1
ATOM 1068 C CA . THR A 1 145 ? 1.162 -4.701 6.654 1.00 93.06 145 THR A CA 1
ATOM 1069 C C . THR A 1 145 ? 0.256 -4.357 7.835 1.00 93.06 145 THR A C 1
ATOM 1071 O O . THR A 1 145 ? 0.230 -5.074 8.840 1.00 93.06 145 THR A O 1
ATOM 1074 N N . GLN A 1 146 ? -0.513 -3.277 7.728 1.00 92.38 146 GLN A N 1
ATOM 1075 C CA . GLN A 1 146 ? -1.332 -2.765 8.820 1.00 92.38 146 GLN A CA 1
ATOM 1076 C C . GLN A 1 146 ? -2.711 -3.436 8.805 1.00 92.38 146 GLN A C 1
ATOM 1078 O O . GLN A 1 146 ? -3.731 -2.782 8.600 1.00 92.38 146 GLN A O 1
ATOM 1083 N N . TYR A 1 147 ? -2.773 -4.754 8.991 1.00 91.75 147 TYR A N 1
ATOM 1084 C CA . TYR A 1 147 ? -4.062 -5.445 9.049 1.00 91.75 147 TYR A CA 1
ATOM 1085 C C . TYR A 1 147 ? -4.846 -5.094 10.327 1.00 91.75 147 TYR A C 1
ATOM 1087 O O . TYR A 1 147 ? -4.271 -4.796 11.380 1.00 91.75 147 TYR A O 1
ATOM 1095 N N . LEU A 1 148 ? -6.177 -5.151 10.249 1.00 92.81 148 LEU A N 1
ATOM 1096 C CA . LEU A 1 148 ? -7.080 -4.779 11.336 1.00 92.81 148 LEU A CA 1
ATOM 1097 C C . LEU A 1 148 ? -6.939 -5.715 12.547 1.00 92.81 148 LEU A C 1
ATOM 1099 O O . LEU A 1 148 ? -7.119 -6.932 12.453 1.00 92.81 148 LEU A O 1
ATOM 1103 N N . ARG A 1 149 ? -6.678 -5.130 13.716 1.00 88.81 149 ARG A N 1
ATOM 1104 C CA . ARG A 1 149 ? -6.586 -5.816 15.017 1.00 88.81 149 ARG A CA 1
ATOM 1105 C C . ARG A 1 149 ? -6.921 -4.829 16.140 1.00 88.81 149 ARG A C 1
ATOM 1107 O O . ARG A 1 149 ? -6.888 -3.628 15.912 1.00 88.81 149 ARG A O 1
ATOM 1114 N N . ARG A 1 150 ? -7.263 -5.314 17.338 1.00 83.38 150 ARG A N 1
ATOM 1115 C CA . ARG A 1 150 ? -7.681 -4.461 18.478 1.00 83.38 150 ARG A CA 1
ATOM 1116 C C . ARG A 1 150 ? -6.540 -3.844 19.287 1.00 83.38 150 ARG A C 1
ATOM 1118 O O . ARG A 1 150 ? -6.758 -2.883 20.012 1.00 83.38 150 ARG A O 1
ATOM 1125 N N . SER A 1 151 ? -5.342 -4.407 19.199 1.00 72.00 151 SER A N 1
ATOM 1126 C CA . SER A 1 151 ? -4.178 -3.952 19.959 1.00 72.00 151 SER A CA 1
ATOM 1127 C C . SER A 1 151 ? -2.919 -4.030 19.107 1.00 72.00 151 SER A C 1
ATOM 1129 O O . SER A 1 151 ? -2.923 -4.712 18.080 1.00 72.00 151 SER A O 1
ATOM 1131 N N . GLY A 1 152 ? -1.859 -3.361 19.577 1.00 62.56 152 GLY A N 1
ATOM 1132 C CA . GLY A 1 152 ? -0.524 -3.301 18.975 1.00 62.56 152 GLY A CA 1
ATOM 1133 C C . GLY A 1 152 ? 0.053 -4.639 18.495 1.00 62.56 152 GLY A C 1
ATOM 1134 O O . GLY A 1 152 ? -0.531 -5.695 18.752 1.00 62.56 152 GLY A O 1
ATOM 1135 N N . PRO A 1 153 ? 1.192 -4.602 17.773 1.00 53.62 153 PRO A N 1
ATOM 1136 C CA . PRO A 1 153 ? 1.768 -5.781 17.130 1.00 53.62 153 PRO A CA 1
ATOM 1137 C C . PRO A 1 153 ? 1.817 -6.970 18.097 1.00 53.62 153 PRO A C 1
ATOM 1139 O O . PRO A 1 153 ? 2.030 -6.743 19.295 1.00 53.62 153 PRO A O 1
ATOM 1142 N N . PRO A 1 154 ? 1.593 -8.213 17.605 1.00 49.91 154 PRO A N 1
ATOM 1143 C CA . PRO A 1 154 ? 1.701 -9.413 18.434 1.00 49.91 154 PRO A CA 1
ATOM 1144 C C . PRO A 1 154 ? 2.982 -9.274 19.233 1.00 49.91 154 PRO A C 1
ATOM 1146 O O . PRO A 1 154 ? 4.011 -8.970 18.632 1.00 49.91 154 PRO A O 1
ATOM 1149 N N . GLY A 1 155 ? 2.853 -9.332 20.565 1.00 47.81 155 GLY A N 1
ATOM 1150 C CA . GLY A 1 155 ? 3.869 -8.836 21.481 1.00 47.81 155 GLY A CA 1
ATOM 1151 C C . GLY A 1 155 ? 5.239 -9.254 20.989 1.00 47.81 155 GLY A C 1
ATOM 1152 O O . GLY A 1 155 ? 5.586 -10.429 21.043 1.00 47.81 155 GLY A O 1
ATOM 1153 N N . THR A 1 156 ? 5.997 -8.294 20.460 1.00 49.00 156 THR A N 1
ATOM 1154 C CA . THR A 1 156 ? 7.403 -8.535 20.175 1.00 49.00 156 THR A CA 1
ATOM 1155 C C . THR A 1 156 ? 8.021 -9.017 21.485 1.00 49.00 156 THR A C 1
ATOM 1157 O O . THR A 1 156 ? 7.537 -8.642 22.560 1.00 49.00 156 THR A O 1
ATOM 1160 N N . VAL A 1 157 ? 9.061 -9.850 21.434 1.00 52.94 157 VAL A N 1
ATOM 1161 C CA . VAL A 1 157 ? 9.745 -10.348 22.643 1.00 52.94 157 VAL A CA 1
ATOM 1162 C C . VAL A 1 157 ? 9.935 -9.243 23.710 1.00 52.94 157 VAL A C 1
ATOM 1164 O O . VAL A 1 157 ? 9.579 -9.484 24.862 1.00 52.94 157 VAL A O 1
ATOM 1167 N N . PRO A 1 158 ? 10.303 -7.986 23.368 1.00 58.88 158 PRO A N 1
ATOM 1168 C CA . PRO A 1 158 ? 10.346 -6.871 24.321 1.00 58.88 158 PRO A CA 1
ATOM 1169 C C . PRO A 1 158 ? 9.022 -6.533 25.024 1.00 58.88 158 PRO A C 1
ATOM 1171 O O . PRO A 1 158 ? 9.015 -6.180 26.198 1.00 58.88 158 PRO A O 1
ATOM 1174 N N . THR A 1 159 ? 7.886 -6.624 24.336 1.00 54.47 159 THR A N 1
ATOM 1175 C CA . THR A 1 159 ? 6.557 -6.330 24.896 1.00 54.47 159 THR A CA 1
ATOM 1176 C C . THR A 1 159 ? 6.101 -7.442 25.839 1.00 54.47 159 THR A C 1
ATOM 1178 O O . THR A 1 159 ? 5.522 -7.162 26.890 1.00 54.47 159 THR A O 1
ATOM 1181 N N . TYR A 1 160 ? 6.401 -8.699 25.496 1.00 63.75 160 TYR A N 1
ATOM 1182 C CA . TYR A 1 160 ? 6.193 -9.831 26.397 1.00 63.75 160 TYR A CA 1
ATOM 1183 C C . TYR A 1 160 ? 7.079 -9.711 27.643 1.00 63.75 160 TYR A C 1
ATOM 1185 O O . TYR A 1 160 ? 6.577 -9.826 28.757 1.00 63.75 160 TYR A O 1
ATOM 1193 N N . LEU A 1 161 ? 8.357 -9.360 27.469 1.00 67.75 161 LEU A N 1
ATOM 1194 C CA . LEU A 1 161 ? 9.292 -9.117 28.570 1.00 67.75 161 LEU A CA 1
ATOM 1195 C C . LEU A 1 161 ? 8.854 -7.952 29.466 1.00 67.75 161 LEU A C 1
ATOM 1197 O O . LEU A 1 161 ? 8.915 -8.075 30.684 1.00 67.75 161 LEU A O 1
ATOM 1201 N N . ARG A 1 162 ? 8.344 -6.849 28.900 1.00 69.62 162 ARG A N 1
ATOM 1202 C CA . A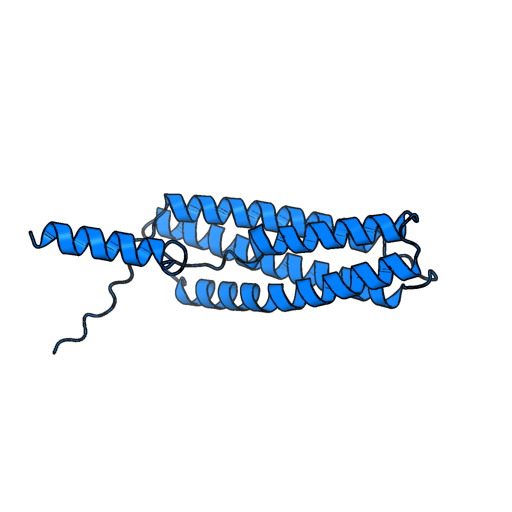RG A 1 162 ? 7.791 -5.730 29.686 1.00 69.62 162 ARG A CA 1
ATOM 1203 C C . ARG A 1 162 ? 6.579 -6.156 30.513 1.00 69.62 162 ARG A C 1
ATOM 1205 O O . ARG A 1 162 ? 6.500 -5.809 31.687 1.00 69.62 162 ARG A O 1
ATOM 1212 N N . ARG A 1 163 ? 5.660 -6.938 29.932 1.00 70.38 163 ARG A N 1
ATOM 1213 C CA . ARG A 1 163 ? 4.489 -7.476 30.653 1.00 70.38 163 ARG A CA 1
ATOM 1214 C C . ARG A 1 163 ? 4.888 -8.485 31.729 1.00 70.38 163 ARG A C 1
ATOM 1216 O O . ARG A 1 163 ? 4.311 -8.467 32.812 1.00 70.38 163 ARG A O 1
ATOM 1223 N N . LEU A 1 164 ? 5.875 -9.333 31.447 1.00 76.38 164 LEU A N 1
ATOM 1224 C CA . LEU A 1 164 ? 6.417 -10.290 32.407 1.00 76.38 164 LEU A CA 1
ATOM 1225 C C . LEU A 1 164 ? 7.080 -9.564 33.584 1.00 76.38 164 LEU A C 1
ATOM 1227 O O . LEU A 1 164 ? 6.774 -9.874 34.729 1.00 76.38 164 LEU A O 1
ATOM 1231 N N . ASN A 1 165 ? 7.916 -8.561 33.310 1.00 80.94 165 ASN A N 1
ATOM 1232 C CA . ASN A 1 165 ? 8.607 -7.791 34.342 1.00 80.94 165 ASN A CA 1
ATOM 1233 C C . ASN A 1 165 ? 7.621 -7.018 35.234 1.00 80.94 165 ASN A C 1
ATOM 1235 O O . ASN A 1 165 ? 7.714 -7.090 36.454 1.00 80.94 165 ASN A O 1
ATOM 1239 N N . ALA A 1 166 ? 6.611 -6.369 34.643 1.00 78.06 166 ALA A N 1
ATOM 1240 C CA . ALA A 1 166 ? 5.550 -5.706 35.404 1.00 78.06 166 ALA A CA 1
ATOM 1241 C C . ALA A 1 166 ? 4.788 -6.686 36.318 1.00 78.06 166 ALA A C 1
ATOM 1243 O O . ALA A 1 166 ? 4.494 -6.367 37.468 1.00 78.06 166 ALA A O 1
ATOM 1244 N N . LYS A 1 167 ? 4.516 -7.907 35.837 1.00 82.94 167 LYS A N 1
ATOM 1245 C CA . LYS A 1 167 ? 3.854 -8.949 36.632 1.00 82.94 167 LYS A CA 1
ATOM 1246 C C . LYS A 1 167 ? 4.741 -9.462 37.771 1.00 82.94 167 LYS A C 1
ATOM 1248 O O . LYS A 1 167 ? 4.249 -9.646 38.878 1.00 82.94 167 LYS A O 1
ATOM 1253 N N . VAL A 1 168 ? 6.039 -9.647 37.526 1.00 84.31 168 VAL A N 1
ATOM 1254 C CA . VAL A 1 168 ? 7.016 -10.021 38.564 1.00 84.31 168 VAL A CA 1
ATOM 1255 C C . VAL A 1 168 ? 7.123 -8.934 39.635 1.00 84.31 168 VAL A C 1
ATOM 1257 O O . VAL A 1 168 ? 7.152 -9.261 40.816 1.00 84.31 168 VAL A O 1
ATOM 1260 N N . GLN A 1 169 ? 7.130 -7.655 39.248 1.00 81.69 169 GLN A N 1
ATOM 1261 C CA . GLN A 1 169 ? 7.154 -6.542 40.202 1.00 81.69 169 GLN A CA 1
ATOM 1262 C C . GLN A 1 169 ? 5.879 -6.456 41.045 1.00 81.69 169 GLN A C 1
ATOM 1264 O O . GLN A 1 169 ? 5.979 -6.162 42.222 1.00 81.69 169 GLN A O 1
ATOM 1269 N N . SER A 1 170 ? 4.705 -6.763 40.485 1.00 83.88 170 SER A N 1
ATOM 1270 C CA . SER A 1 170 ? 3.445 -6.767 41.250 1.00 83.88 170 SER A CA 1
ATOM 1271 C C . SER A 1 170 ? 3.302 -7.917 42.256 1.00 83.88 170 SER A C 1
ATOM 1273 O O . SER A 1 170 ? 2.377 -7.910 43.060 1.00 83.88 170 SER A O 1
ATOM 1275 N N . LEU A 1 171 ? 4.165 -8.934 42.165 1.00 84.38 171 LEU A N 1
ATOM 1276 C CA . LEU A 1 1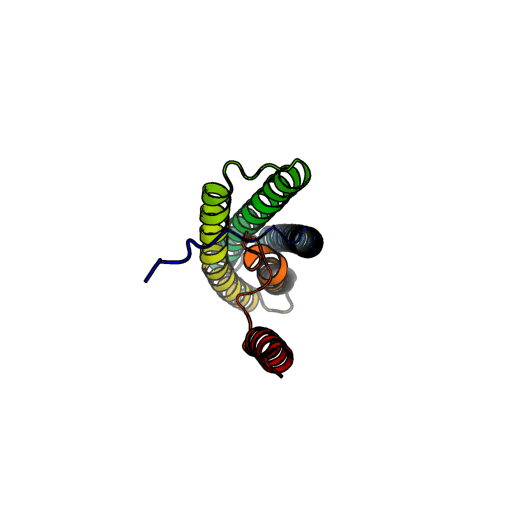71 ? 4.194 -10.087 43.072 1.00 84.38 171 LEU A CA 1
ATOM 1277 C C . LEU A 1 171 ? 5.252 -9.942 44.180 1.00 84.38 171 LEU A C 1
ATOM 1279 O O . LEU A 1 171 ? 5.383 -10.849 45.000 1.00 84.38 171 LEU A O 1
ATOM 1283 N N . ARG A 1 172 ? 6.023 -8.850 44.168 1.00 65.19 172 ARG A N 1
ATOM 1284 C CA . ARG A 1 172 ? 6.940 -8.453 45.241 1.00 65.19 172 ARG A CA 1
ATOM 1285 C C . ARG A 1 172 ? 6.279 -7.393 46.105 1.00 65.19 172 ARG A C 1
ATOM 1287 O O . ARG A 1 172 ? 6.544 -7.432 47.322 1.00 65.19 172 ARG A O 1
#

Secondary structure (DSSP, 8-state):
--------PPP-HHHHHHHHHHHHHHHHHHHHHHHHHHHH--TTSTTHHHHHHHHHHHHHHHHHHHHHHHHHHHHHHHHHTT--TTHHHHHHHHHHHHHHHHHHHHHHHHHHHHHHHHH-TTSHHHHHHHHHHHHHHHHIIIIIS----SSSSS--HHHHHHHHHHHHHHT-

Foldseek 3Di:
DDDPDPPQDQFDLVVLVQLLVLLVVLLVLLVLLLVLLVVLQDPPAWLNVLSVQLNVLSVLLNVLSVLQNCLSVVQSVQSVVVHRPCVVVSLVSNVVSLVSLVVSLVSNLVSLCSSLVRNDCPDSSSVSSVSSNVSSVSSCVRRSNSGDDRDDDPQDPVNVVVVVVVVVVVVD

Sequence (172 aa):
MTHSVNTPGIPDLGWAANQRTLVSVGTGLSLLALAAAKIADQPGVEGYGFRLMSWIAAVVLLVCCGVNAWCWHSQLRQWRSGGDEGYQQRRRLSLIAHLVSYAAVLVGMFSAIEGSALAGFASGAGTLDGIAFILMIFGQIFGGTQYLRRSGPPGTVPTYLRRLNAKVQSLR

Radius of gyration: 20.29 Å; chains: 1; bounding box: 39×33×74 Å

pLDDT: mean 87.7, std 15.29, range [30.52, 98.56]